Protein AF-A0A7F8Q2X4-F1 (afdb_monomer_lite)

Structure (mmCIF, N/CA/C/O backbone):
data_AF-A0A7F8Q2X4-F1
#
_entry.id   AF-A0A7F8Q2X4-F1
#
loop_
_atom_site.group_PDB
_atom_site.id
_atom_site.type_symbol
_atom_site.label_atom_id
_atom_site.label_alt_id
_atom_site.label_comp_id
_atom_site.label_asym_id
_atom_site.label_entity_id
_atom_site.label_seq_id
_atom_site.pdbx_PDB_ins_code
_atom_site.Cartn_x
_atom_site.Cartn_y
_atom_site.Cartn_z
_atom_site.occupancy
_atom_site.B_iso_or_equiv
_atom_site.auth_seq_id
_atom_site.auth_comp_id
_atom_site.auth_asym_id
_atom_site.auth_atom_id
_atom_site.pdbx_PDB_model_num
ATOM 1 N N . ASN A 1 1 ? 9.364 -10.795 -27.560 1.00 55.84 1 ASN A N 1
ATOM 2 C CA . ASN A 1 1 ? 9.803 -9.378 -27.628 1.00 55.84 1 ASN A CA 1
ATOM 3 C C . ASN A 1 1 ? 11.009 -9.177 -28.547 1.00 55.84 1 ASN A C 1
ATOM 5 O O . ASN A 1 1 ? 12.004 -8.617 -28.121 1.00 55.84 1 ASN A O 1
ATOM 9 N N . LYS A 1 2 ? 10.934 -9.597 -29.819 1.00 52.69 2 LYS A N 1
ATOM 10 C CA . LYS A 1 2 ? 12.066 -9.530 -30.771 1.00 52.69 2 LYS A CA 1
ATOM 11 C C . LYS A 1 2 ? 11.950 -8.376 -31.784 1.00 52.69 2 LYS A C 1
ATOM 13 O O . LYS A 1 2 ? 12.660 -8.355 -32.774 1.00 52.69 2 LYS A O 1
ATOM 18 N N . LYS A 1 3 ? 11.037 -7.420 -31.554 1.00 56.44 3 LYS A N 1
ATOM 19 C CA . LYS A 1 3 ? 10.704 -6.341 -32.507 1.00 56.44 3 LYS A CA 1
ATOM 20 C C . LYS A 1 3 ? 11.549 -5.064 -32.339 1.00 56.44 3 LYS A C 1
ATOM 22 O O . LYS A 1 3 ? 11.292 -4.089 -33.027 1.00 56.44 3 LYS A O 1
ATOM 27 N N . ARG A 1 4 ? 12.516 -5.049 -31.409 1.00 55.94 4 ARG A N 1
ATOM 28 C CA . ARG A 1 4 ? 13.371 -3.883 -31.095 1.00 55.94 4 ARG A CA 1
ATOM 29 C C . ARG A 1 4 ? 14.874 -4.190 -31.034 1.00 55.94 4 ARG A C 1
ATOM 31 O O . ARG A 1 4 ? 15.625 -3.342 -30.582 1.00 55.94 4 ARG A O 1
ATOM 38 N N . VAL A 1 5 ? 15.327 -5.357 -31.504 1.00 56.09 5 VAL A N 1
ATOM 39 C CA . VAL A 1 5 ? 16.768 -5.703 -31.542 1.00 56.09 5 VAL A CA 1
ATOM 40 C C . VAL A 1 5 ? 17.453 -5.056 -32.757 1.00 56.09 5 VAL A C 1
ATOM 42 O O . VAL A 1 5 ? 18.164 -5.710 -33.505 1.00 56.09 5 VAL A O 1
ATOM 45 N N . LEU A 1 6 ? 17.167 -3.780 -33.013 1.00 56.53 6 LEU A N 1
ATOM 46 C CA . LEU A 1 6 ? 17.816 -2.990 -34.056 1.00 56.53 6 LEU A CA 1
ATOM 47 C C . LEU A 1 6 ? 18.193 -1.636 -33.459 1.00 56.53 6 LEU A C 1
ATOM 49 O O . LEU A 1 6 ? 17.545 -0.638 -33.759 1.00 56.53 6 LEU A O 1
ATOM 53 N N . LEU A 1 7 ? 19.188 -1.620 -32.568 1.00 51.16 7 LEU A N 1
ATOM 54 C CA . LEU A 1 7 ? 20.101 -0.486 -32.422 1.00 51.16 7 LEU A CA 1
ATOM 55 C C . LEU A 1 7 ? 21.335 -0.891 -31.592 1.00 51.16 7 LEU A C 1
ATOM 57 O O . LEU A 1 7 ? 21.232 -1.033 -30.384 1.00 51.16 7 LEU A O 1
ATOM 61 N N . GLY A 1 8 ? 22.483 -1.019 -32.264 1.00 50.12 8 GLY A N 1
ATOM 62 C CA . GLY A 1 8 ? 23.816 -0.737 -31.717 1.00 50.12 8 GLY A CA 1
ATOM 63 C C . GLY A 1 8 ? 24.363 -1.658 -30.625 1.00 50.12 8 GLY A C 1
ATOM 64 O O . GLY A 1 8 ? 24.174 -1.422 -29.438 1.00 50.12 8 GLY A O 1
ATOM 65 N N . GLU A 1 9 ? 25.184 -2.622 -31.037 1.00 56.91 9 GLU A N 1
ATOM 66 C CA . GLU A 1 9 ? 26.138 -3.315 -30.172 1.00 56.91 9 GLU A CA 1
ATOM 67 C C . GLU A 1 9 ? 27.069 -2.302 -29.480 1.00 56.91 9 GLU A C 1
ATOM 69 O O . GLU A 1 9 ? 27.789 -1.577 -30.161 1.00 56.91 9 GLU A O 1
ATOM 74 N N . THR A 1 10 ? 27.030 -2.231 -28.141 1.00 48.16 10 THR A N 1
ATOM 75 C CA . THR A 1 10 ? 28.151 -1.944 -27.203 1.00 48.16 10 THR A CA 1
ATOM 76 C C . THR A 1 10 ? 27.614 -1.581 -25.809 1.00 48.16 10 THR A C 1
ATOM 78 O O . THR A 1 10 ? 27.660 -0.447 -25.344 1.00 48.16 10 THR A O 1
ATOM 81 N N . GLY A 1 11 ? 27.090 -2.574 -25.093 1.00 55.00 11 GLY A N 1
ATOM 82 C CA . GLY A 1 11 ? 26.694 -2.429 -23.690 1.00 55.00 11 GLY A CA 1
ATOM 83 C C . GLY A 1 11 ? 25.804 -3.583 -23.261 1.00 55.00 11 GLY A C 1
ATOM 84 O O . GLY A 1 11 ? 25.029 -4.089 -24.061 1.00 55.00 11 GLY A O 1
ATOM 85 N N . LYS A 1 12 ? 25.910 -4.044 -22.009 1.00 55.56 12 LYS A N 1
ATOM 86 C CA . LYS A 1 12 ? 24.981 -5.042 -21.451 1.00 55.56 12 LYS A CA 1
ATOM 87 C C . LYS A 1 12 ? 23.568 -4.445 -21.468 1.00 55.56 12 LYS A C 1
ATOM 89 O O . LYS A 1 12 ? 23.207 -3.703 -20.556 1.00 55.56 12 LYS A O 1
ATOM 94 N N . GLU A 1 13 ? 22.807 -4.712 -22.526 1.00 62.09 13 GLU A N 1
ATOM 95 C CA . GLU A 1 13 ? 21.492 -4.116 -22.754 1.00 62.09 13 GLU A CA 1
ATOM 96 C C . GLU A 1 13 ? 20.539 -4.511 -21.620 1.00 62.09 13 GLU A C 1
ATOM 98 O O . GLU A 1 13 ? 20.120 -5.665 -21.492 1.00 62.09 13 GLU A O 1
ATOM 103 N N . LYS A 1 14 ? 20.189 -3.545 -20.762 1.00 64.81 14 LYS A N 1
ATOM 104 C CA . LYS A 1 14 ? 19.092 -3.724 -19.810 1.00 64.81 14 LYS A CA 1
ATOM 105 C C . LYS A 1 14 ? 17.817 -3.929 -20.629 1.00 64.81 14 LYS A C 1
ATOM 107 O O . LYS A 1 14 ? 17.420 -3.051 -21.392 1.00 64.81 14 LYS A O 1
ATOM 112 N N . LEU A 1 15 ? 17.176 -5.087 -20.464 1.00 71.19 15 LEU A N 1
ATOM 113 C CA . LEU A 1 15 ? 15.894 -5.384 -21.102 1.00 71.19 15 LEU A CA 1
ATOM 114 C C . LEU A 1 15 ? 14.897 -4.250 -20.796 1.00 71.19 15 LEU A C 1
ATOM 116 O O . LEU A 1 15 ? 14.709 -3.922 -19.621 1.00 71.19 15 LEU A O 1
ATOM 120 N N . PRO A 1 16 ? 14.234 -3.659 -21.807 1.00 77.56 16 PRO A N 1
ATOM 121 C CA . PRO A 1 16 ? 13.255 -2.611 -21.566 1.00 77.56 16 PRO A CA 1
ATOM 122 C C . PRO A 1 16 ? 12.086 -3.186 -20.759 1.00 77.56 16 PRO A C 1
ATOM 124 O O . PRO A 1 16 ? 11.374 -4.085 -21.217 1.00 77.56 16 PRO A O 1
ATOM 127 N N . ARG A 1 17 ? 11.899 -2.670 -19.542 1.00 85.69 17 ARG A N 1
ATOM 128 C CA . ARG A 1 17 ? 10.857 -3.092 -18.601 1.00 85.69 17 ARG A CA 1
ATOM 129 C C . ARG A 1 17 ? 9.772 -2.030 -18.506 1.00 85.69 17 ARG A C 1
ATOM 131 O O . ARG A 1 17 ? 10.058 -0.844 -18.377 1.00 85.69 17 ARG A O 1
ATOM 138 N N . TYR A 1 18 ? 8.517 -2.467 -18.535 1.00 88.56 18 TYR A N 1
ATOM 139 C CA . TYR A 1 18 ? 7.386 -1.585 -18.280 1.00 88.56 18 TYR A CA 1
ATOM 140 C C . TYR A 1 18 ? 7.270 -1.294 -16.780 1.00 88.56 18 TYR A C 1
ATOM 142 O O . TYR A 1 18 ? 7.158 -2.214 -15.965 1.00 88.56 18 TYR A O 1
ATOM 150 N N . TYR A 1 19 ? 7.266 -0.013 -16.430 1.00 90.75 19 TYR A N 1
ATOM 151 C CA . TYR A 1 19 ? 6.926 0.487 -15.105 1.00 90.75 19 TYR A CA 1
ATOM 152 C C . TYR A 1 19 ? 6.053 1.735 -15.256 1.00 90.75 19 TYR A C 1
ATOM 154 O O . TYR A 1 19 ? 6.100 2.421 -16.279 1.00 90.75 19 TYR A O 1
ATOM 162 N N . LYS A 1 20 ? 5.256 2.042 -14.236 1.00 90.56 20 LYS A N 1
ATOM 163 C CA . LYS A 1 20 ? 4.415 3.237 -14.194 1.00 90.56 20 LYS A CA 1
ATOM 164 C C . LYS A 1 20 ? 4.500 3.925 -12.841 1.00 90.56 20 LYS A C 1
ATOM 166 O O . LYS A 1 20 ? 4.708 3.284 -11.810 1.00 90.56 20 LYS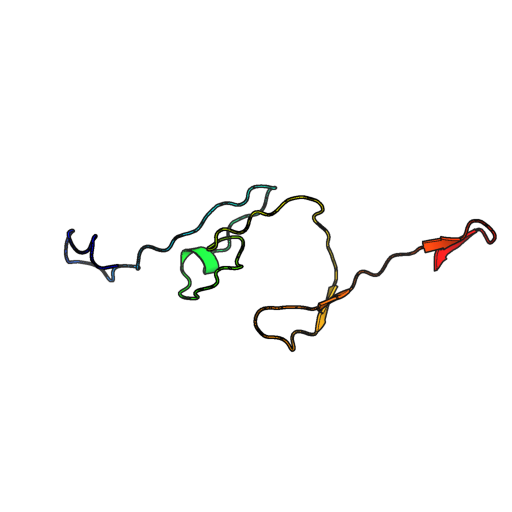 A O 1
ATOM 171 N N . ASN A 1 21 ? 4.291 5.236 -12.858 1.00 90.69 21 ASN A N 1
ATOM 172 C CA . ASN A 1 21 ? 4.056 6.010 -11.650 1.00 90.69 21 ASN A CA 1
ATOM 173 C C . ASN A 1 21 ? 2.564 5.938 -11.293 1.00 90.69 21 ASN A C 1
ATOM 175 O O . ASN A 1 21 ? 1.707 6.130 -12.152 1.00 90.69 21 ASN A O 1
ATOM 179 N N . ILE A 1 22 ? 2.259 5.625 -10.036 1.00 88.56 22 ILE A N 1
ATOM 180 C CA . ILE A 1 22 ? 0.884 5.453 -9.543 1.00 88.56 22 ILE A CA 1
ATOM 181 C C . ILE A 1 22 ? 0.305 6.777 -9.020 1.00 88.56 22 ILE A C 1
ATOM 183 O O . ILE A 1 22 ? -0.910 6.903 -8.889 1.00 88.56 22 ILE A O 1
ATOM 187 N N . GLY A 1 23 ? 1.155 7.770 -8.740 1.00 88.12 23 GLY A N 1
ATOM 188 C CA . GLY A 1 23 ? 0.746 9.021 -8.104 1.00 88.12 23 GLY A CA 1
ATOM 189 C C . GLY A 1 23 ? 0.530 8.867 -6.595 1.00 88.12 23 GLY A C 1
ATOM 190 O O . GLY A 1 23 ? 1.180 8.049 -5.944 1.00 88.12 23 GLY A O 1
ATOM 191 N N . LEU A 1 24 ? -0.364 9.687 -6.025 1.00 87.81 24 LEU A N 1
ATOM 192 C CA . LEU A 1 24 ? -0.706 9.700 -4.589 1.00 87.81 24 LEU A CA 1
ATOM 193 C C . LEU A 1 24 ? 0.495 9.969 -3.649 1.00 87.81 24 LEU A C 1
ATOM 195 O O . LEU A 1 24 ? 0.460 9.605 -2.479 1.00 87.81 24 LEU A O 1
ATOM 199 N N . GLY A 1 25 ? 1.566 10.590 -4.160 1.00 88.75 25 GLY A N 1
ATOM 200 C CA . GLY A 1 25 ? 2.785 10.889 -3.397 1.00 88.75 25 GLY A CA 1
ATOM 201 C C . GLY A 1 25 ? 3.741 9.704 -3.205 1.00 88.75 25 GLY A C 1
ATOM 202 O O . GLY A 1 25 ? 4.772 9.857 -2.550 1.00 88.75 25 GLY A O 1
ATOM 203 N N . PHE A 1 26 ? 3.456 8.533 -3.786 1.00 91.38 26 PHE A N 1
ATOM 204 C CA . PHE A 1 26 ? 4.345 7.376 -3.693 1.00 91.38 26 PHE A CA 1
ATOM 205 C C . PHE A 1 26 ? 5.450 7.420 -4.747 1.00 91.38 26 PHE A C 1
ATOM 207 O O . PHE A 1 26 ? 5.211 7.670 -5.928 1.00 91.38 26 PHE A O 1
ATOM 214 N N . LYS A 1 27 ? 6.677 7.110 -4.322 1.00 92.62 27 LYS A N 1
ATOM 215 C CA . LYS A 1 27 ? 7.810 6.916 -5.231 1.00 92.62 27 LYS A CA 1
ATOM 216 C C . LYS A 1 27 ? 7.783 5.496 -5.790 1.00 92.62 27 LYS A C 1
ATOM 218 O O . LYS A 1 27 ? 7.535 4.536 -5.062 1.00 92.62 27 LYS A O 1
ATOM 223 N N . THR A 1 28 ? 8.073 5.357 -7.079 1.00 91.88 28 THR A N 1
ATOM 224 C CA . THR A 1 28 ? 8.245 4.046 -7.710 1.00 91.88 28 THR A CA 1
ATOM 225 C C . THR A 1 28 ? 9.513 3.376 -7.166 1.00 91.88 28 THR A C 1
ATOM 227 O O . THR A 1 28 ? 10.577 4.003 -7.206 1.00 91.88 28 THR A O 1
ATOM 230 N N . PRO A 1 29 ? 9.448 2.132 -6.659 1.00 93.94 29 PRO A N 1
ATOM 231 C CA . PRO A 1 29 ? 10.605 1.474 -6.070 1.00 93.94 29 PRO A CA 1
ATOM 232 C C . PRO A 1 29 ? 11.637 1.125 -7.146 1.00 93.94 29 PRO A C 1
ATOM 234 O O . PRO A 1 29 ? 11.278 0.711 -8.250 1.00 93.94 29 PRO A O 1
ATOM 237 N N . LYS A 1 30 ? 12.927 1.243 -6.806 1.00 91.75 30 LYS A N 1
ATOM 238 C CA . LYS A 1 30 ? 14.045 0.924 -7.716 1.00 91.75 30 LYS A CA 1
ATOM 239 C C . LYS A 1 30 ? 13.970 -0.520 -8.220 1.00 91.75 30 LYS A C 1
ATOM 241 O O . LYS A 1 30 ? 14.144 -0.772 -9.407 1.00 91.75 30 LYS A O 1
ATOM 246 N N . GLU A 1 31 ? 13.576 -1.444 -7.346 1.00 90.81 31 GLU A N 1
ATOM 247 C CA . GLU A 1 31 ? 13.372 -2.858 -7.683 1.00 90.81 31 GLU A CA 1
ATOM 248 C C . GLU A 1 31 ? 12.290 -3.084 -8.747 1.00 90.81 31 GLU A C 1
ATOM 250 O O . GLU A 1 31 ? 12.367 -4.044 -9.507 1.00 90.81 31 GLU A O 1
ATOM 255 N N . ALA A 1 32 ? 11.277 -2.217 -8.850 1.00 90.44 32 ALA A N 1
ATOM 256 C CA . ALA A 1 32 ? 10.285 -2.332 -9.920 1.00 90.44 32 ALA A CA 1
ATOM 257 C C . ALA A 1 32 ? 10.831 -1.878 -11.280 1.00 90.44 32 ALA A C 1
ATOM 259 O O . ALA A 1 32 ? 10.373 -2.395 -12.298 1.00 90.44 32 ALA A O 1
ATOM 260 N N . ILE A 1 33 ? 11.790 -0.947 -11.288 1.00 89.44 33 ILE A N 1
ATOM 261 C CA . ILE A 1 33 ? 12.417 -0.396 -12.497 1.00 89.44 33 ILE A CA 1
ATOM 262 C C . ILE A 1 33 ? 13.489 -1.358 -13.020 1.00 89.44 33 ILE A C 1
ATOM 264 O O . ILE A 1 33 ? 13.515 -1.658 -14.211 1.00 89.44 33 ILE A O 1
ATOM 268 N N . GLU A 1 34 ? 14.346 -1.867 -12.133 1.00 88.38 34 GLU A N 1
ATOM 269 C CA . GLU A 1 34 ? 15.520 -2.670 -12.509 1.00 88.38 34 GLU A CA 1
ATOM 270 C C . GLU A 1 34 ? 15.330 -4.183 -12.324 1.00 88.38 34 GLU A C 1
ATOM 272 O O . GLU A 1 34 ? 16.102 -4.974 -12.863 1.00 88.38 34 GLU A O 1
ATOM 277 N N . GLY A 1 35 ? 14.314 -4.609 -11.570 1.00 87.75 35 GLY A N 1
ATOM 278 C CA . GLY A 1 35 ? 14.093 -6.019 -11.259 1.00 87.75 35 GLY A CA 1
ATOM 279 C C . GLY A 1 35 ? 13.600 -6.848 -12.446 1.00 87.75 35 GLY A C 1
ATOM 280 O O . GLY A 1 35 ? 13.082 -6.343 -13.440 1.00 87.75 35 GLY A O 1
ATOM 281 N N . THR A 1 36 ? 13.701 -8.170 -12.322 1.00 89.81 36 THR A N 1
ATOM 282 C CA . THR A 1 36 ? 13.358 -9.130 -13.390 1.00 89.81 36 THR A CA 1
ATOM 283 C C . THR A 1 36 ? 12.030 -9.862 -13.168 1.00 89.81 36 THR A C 1
ATOM 285 O O . THR A 1 36 ? 11.571 -10.585 -14.048 1.00 89.81 36 THR A O 1
ATOM 288 N N . TYR A 1 37 ? 11.355 -9.655 -12.032 1.00 91.06 37 TYR A N 1
ATOM 289 C CA . TYR A 1 37 ? 10.122 -10.377 -11.693 1.00 91.06 37 TYR A CA 1
ATOM 290 C C . TYR A 1 37 ? 8.964 -10.055 -12.649 1.00 91.06 37 TYR A C 1
ATOM 292 O O . TYR A 1 37 ? 8.822 -8.922 -13.102 1.00 91.06 37 TYR A O 1
ATOM 300 N N . ILE A 1 38 ? 8.083 -11.021 -12.913 1.00 91.94 38 ILE A N 1
ATOM 301 C CA . ILE A 1 38 ? 6.847 -10.798 -13.677 1.00 91.94 38 ILE A CA 1
ATOM 302 C C . ILE A 1 38 ? 5.661 -10.961 -12.730 1.00 91.94 38 ILE A C 1
ATOM 304 O O . ILE A 1 38 ? 5.390 -12.054 -12.217 1.00 91.94 38 ILE A O 1
ATOM 308 N N . ASP A 1 39 ? 4.951 -9.859 -12.495 1.00 93.06 39 ASP A N 1
ATOM 309 C CA . ASP A 1 39 ? 3.731 -9.844 -11.699 1.00 93.06 39 ASP A CA 1
ATOM 310 C C . ASP A 1 39 ? 2.672 -8.937 -12.334 1.00 93.06 39 ASP A C 1
ATOM 312 O O . ASP A 1 39 ? 2.822 -7.720 -12.400 1.00 93.06 39 ASP A O 1
ATOM 316 N N . LYS A 1 40 ? 1.573 -9.549 -12.785 1.00 92.69 40 LYS A N 1
ATOM 317 C CA . LYS A 1 40 ? 0.443 -8.839 -13.397 1.00 92.69 40 LYS A CA 1
ATOM 318 C C . LYS A 1 40 ? -0.355 -8.026 -12.372 1.00 92.69 40 LYS A C 1
ATOM 320 O O . LYS A 1 40 ? -1.040 -7.084 -12.766 1.00 92.69 40 LYS A O 1
ATOM 325 N N . LYS A 1 41 ? -0.275 -8.386 -11.083 1.00 94.94 41 LYS A N 1
ATOM 326 C CA . LYS A 1 41 ? -1.004 -7.731 -9.985 1.00 94.94 41 LYS A CA 1
ATOM 327 C C . LYS A 1 41 ? -0.212 -6.593 -9.331 1.00 94.94 41 LYS A C 1
ATOM 329 O O . LYS A 1 41 ? -0.767 -5.863 -8.515 1.00 94.94 41 LYS A O 1
ATOM 334 N N . CYS A 1 42 ? 1.060 -6.417 -9.692 1.00 93.81 42 CYS A N 1
ATOM 335 C CA . CYS A 1 42 ? 1.882 -5.337 -9.161 1.00 93.81 42 CYS A CA 1
ATOM 336 C C . CYS A 1 42 ? 1.326 -3.966 -9.597 1.00 93.81 42 CYS A C 1
ATOM 338 O O . CYS A 1 42 ? 1.069 -3.765 -10.789 1.00 93.81 42 CYS A O 1
ATOM 340 N N . PRO A 1 43 ? 1.184 -2.990 -8.683 1.00 94.75 43 PRO A N 1
ATOM 341 C CA . PRO A 1 43 ? 0.705 -1.658 -9.039 1.00 94.75 43 PRO A CA 1
ATOM 342 C C . PRO A 1 43 ? 1.735 -0.843 -9.835 1.00 94.75 43 PRO A C 1
ATOM 344 O O . PRO A 1 43 ? 1.354 0.132 -10.469 1.00 94.75 43 PRO A O 1
ATOM 347 N N . PHE A 1 44 ? 3.017 -1.223 -9.839 1.00 94.38 44 PHE A N 1
ATOM 348 C CA . PHE A 1 44 ? 4.081 -0.499 -10.550 1.00 94.38 44 PHE A CA 1
ATOM 349 C C . PHE A 1 44 ? 4.376 -1.073 -11.938 1.00 94.38 44 PHE A C 1
ATOM 351 O O . PHE A 1 44 ? 4.656 -0.317 -12.858 1.00 94.38 44 PHE A O 1
ATOM 358 N N . THR A 1 45 ? 4.336 -2.395 -12.103 1.00 93.12 45 THR A N 1
ATOM 359 C CA . THR A 1 45 ? 4.727 -3.075 -13.355 1.00 93.12 45 THR A CA 1
ATOM 360 C C . THR A 1 45 ? 3.563 -3.786 -14.050 1.00 93.12 45 THR A C 1
ATOM 362 O O . THR A 1 45 ? 3.716 -4.267 -15.170 1.00 93.12 45 THR A O 1
ATOM 365 N N . GLY A 1 46 ? 2.386 -3.834 -13.417 1.00 91.12 46 GLY A N 1
ATOM 366 C CA . GLY A 1 46 ? 1.149 -4.385 -13.971 1.00 91.12 46 GLY A CA 1
ATOM 367 C C . GLY A 1 46 ? 0.106 -3.315 -14.317 1.00 91.12 46 GLY A C 1
ATOM 368 O O . GLY A 1 46 ? 0.295 -2.114 -14.109 1.00 91.12 46 GLY A O 1
ATOM 369 N N . ASN A 1 47 ? -1.059 -3.747 -14.811 1.00 92.50 47 ASN A N 1
ATOM 370 C CA . ASN A 1 47 ? -2.165 -2.848 -15.174 1.00 92.50 47 ASN A CA 1
ATOM 371 C C . ASN A 1 47 ? -3.107 -2.509 -13.992 1.00 92.50 47 ASN A C 1
ATOM 373 O O . ASN A 1 47 ? -4.240 -2.088 -14.185 1.00 92.50 47 ASN A O 1
ATOM 377 N N . VAL A 1 48 ? -2.664 -2.686 -12.743 1.00 93.44 4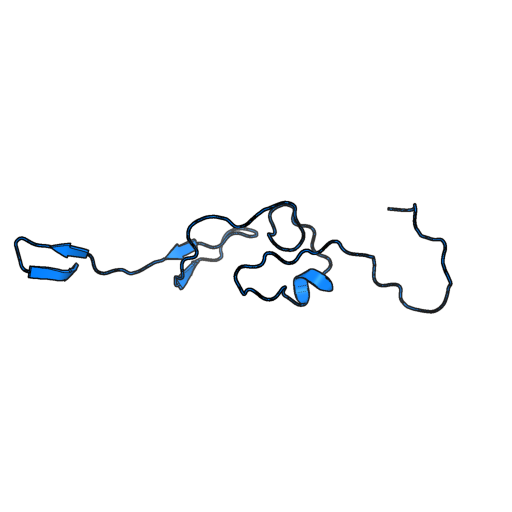8 VAL A N 1
ATOM 378 C CA . VAL A 1 48 ? -3.504 -2.435 -11.555 1.00 93.44 48 VAL A CA 1
ATOM 379 C C . VAL A 1 48 ? -3.450 -0.961 -11.156 1.00 93.44 48 VAL A C 1
ATOM 381 O O . VAL A 1 48 ? -2.363 -0.404 -11.017 1.00 93.44 48 VAL A O 1
ATOM 384 N N . SER A 1 49 ? -4.601 -0.312 -10.978 1.00 92.38 49 SER A N 1
ATOM 385 C CA . SER A 1 49 ? -4.694 1.069 -10.482 1.00 92.38 49 SER A CA 1
ATOM 386 C C . SER A 1 49 ? -5.030 1.105 -8.991 1.00 92.38 49 SER A C 1
ATOM 388 O O . SER A 1 49 ? -5.973 0.435 -8.572 1.00 92.38 49 SER A O 1
ATOM 390 N N . ILE A 1 50 ? -4.325 1.926 -8.208 1.00 93.94 50 ILE A N 1
ATOM 391 C CA . ILE A 1 50 ? -4.665 2.179 -6.799 1.00 93.94 50 ILE A CA 1
ATOM 392 C C . ILE A 1 50 ? -5.742 3.267 -6.739 1.00 93.94 50 ILE A C 1
ATOM 394 O O . ILE A 1 50 ? -5.557 4.348 -7.295 1.00 93.94 50 ILE A O 1
ATOM 398 N N . ARG A 1 51 ? -6.875 2.972 -6.091 1.00 93.19 51 ARG A N 1
ATOM 399 C CA . A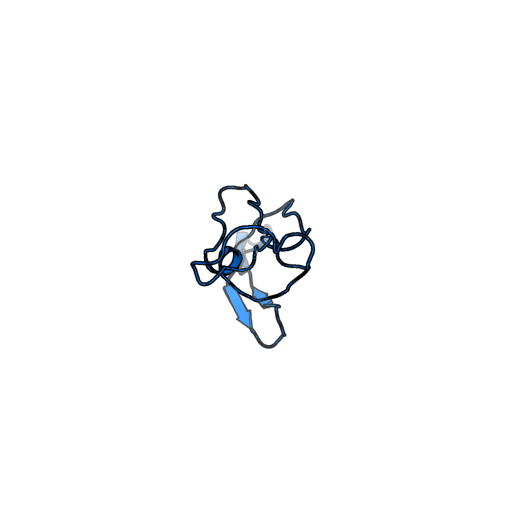RG A 1 51 ? -7.998 3.902 -5.881 1.00 93.19 51 ARG A CA 1
ATOM 400 C C . ARG A 1 51 ? -8.662 3.624 -4.532 1.00 93.19 51 ARG A C 1
ATOM 402 O O . ARG A 1 51 ? -8.645 2.490 -4.059 1.00 93.19 51 ARG A O 1
ATOM 409 N N . GLY A 1 52 ? -9.280 4.641 -3.938 1.00 94.25 52 GLY A N 1
ATOM 410 C CA . GLY A 1 52 ? -10.006 4.516 -2.674 1.00 94.25 52 GLY A CA 1
ATOM 411 C C . GLY A 1 52 ? -9.128 4.765 -1.446 1.00 94.25 52 GLY A C 1
ATOM 412 O O . GLY A 1 52 ? -8.311 5.681 -1.432 1.00 94.25 52 GLY A O 1
ATOM 413 N N . ARG A 1 53 ? -9.342 3.982 -0.384 1.00 94.38 53 ARG A N 1
ATOM 414 C CA . ARG A 1 53 ? -8.717 4.205 0.927 1.00 94.38 53 ARG A CA 1
ATOM 415 C C . ARG A 1 53 ? -7.275 3.686 0.950 1.00 94.38 53 ARG A C 1
ATOM 417 O O . ARG A 1 53 ? -7.044 2.500 0.726 1.00 94.38 53 ARG A O 1
ATOM 424 N N . ILE A 1 54 ? -6.327 4.554 1.297 1.00 94.25 54 ILE A N 1
ATOM 425 C CA . ILE A 1 54 ? -4.956 4.177 1.668 1.00 94.25 54 ILE A CA 1
ATOM 426 C C . ILE A 1 54 ? -4.958 3.966 3.174 1.00 94.25 54 ILE A C 1
ATOM 428 O O . ILE A 1 54 ? -5.365 4.869 3.904 1.00 94.25 54 ILE A O 1
ATOM 432 N N . LEU A 1 55 ? -4.545 2.794 3.659 1.00 94.44 55 LEU A N 1
ATOM 433 C CA . LEU A 1 55 ? -4.471 2.616 5.102 1.00 94.44 55 LEU A CA 1
ATOM 434 C C . LEU A 1 55 ? -3.297 1.774 5.587 1.00 94.44 55 LEU A C 1
ATOM 436 O O . LEU A 1 55 ? -2.924 0.777 4.972 1.00 94.44 55 LEU A O 1
ATOM 440 N N . SER A 1 56 ? -2.761 2.186 6.731 1.00 93.94 56 SER A N 1
ATOM 441 C CA . SER A 1 56 ? -1.559 1.643 7.364 1.00 93.94 56 SER A CA 1
ATOM 442 C C . SER A 1 56 ? -1.911 0.541 8.362 1.00 93.94 56 SER A C 1
ATOM 444 O O . SER A 1 56 ? -3.029 0.499 8.873 1.00 93.94 56 SER A O 1
ATOM 446 N N . GLY A 1 57 ? -0.991 -0.382 8.616 1.00 95.50 57 GLY A N 1
ATOM 447 C CA . GLY A 1 57 ? -1.169 -1.477 9.570 1.00 95.50 57 GLY A CA 1
ATOM 448 C C . GLY A 1 57 ? 0.119 -2.276 9.736 1.00 95.50 57 GLY A C 1
ATOM 449 O O . GLY A 1 57 ? 1.100 -2.018 9.038 1.00 95.50 57 GLY A O 1
ATOM 450 N N . VAL A 1 58 ? 0.112 -3.247 10.647 1.00 96.75 58 VAL A N 1
ATOM 451 C CA . VAL A 1 58 ? 1.282 -4.077 10.972 1.00 96.75 58 VAL A CA 1
ATOM 452 C C . VAL A 1 58 ? 1.186 -5.424 10.258 1.00 96.75 58 VAL A C 1
ATOM 454 O O . VAL A 1 58 ? 0.117 -6.036 10.196 1.00 96.75 58 VAL A O 1
ATOM 457 N N . VAL A 1 59 ? 2.302 -5.910 9.711 1.00 96.88 59 VAL A N 1
ATOM 458 C CA . VAL A 1 59 ? 2.365 -7.218 9.042 1.00 96.88 59 VAL A CA 1
ATOM 459 C C . VAL A 1 59 ? 2.347 -8.334 10.087 1.00 96.88 59 VAL A C 1
ATOM 461 O O . VAL A 1 59 ? 3.227 -8.404 10.936 1.00 96.88 59 VAL A O 1
ATOM 464 N N . THR A 1 60 ? 1.356 -9.227 10.023 1.00 96.00 60 THR A N 1
ATOM 465 C CA . THR A 1 60 ? 1.215 -10.342 10.979 1.00 96.00 60 THR A CA 1
ATOM 466 C C . THR A 1 60 ? 1.871 -11.625 10.475 1.00 96.00 60 THR A C 1
ATOM 468 O O . THR A 1 60 ? 2.527 -12.329 11.237 1.00 96.00 60 THR A O 1
ATOM 471 N N . LYS A 1 61 ? 1.662 -11.983 9.200 1.00 96.44 61 LYS A N 1
ATOM 472 C CA . LYS A 1 61 ? 2.164 -13.236 8.604 1.00 96.44 61 LYS A CA 1
ATOM 473 C C . LYS A 1 61 ? 2.515 -13.040 7.128 1.00 96.44 61 LYS A C 1
ATOM 475 O O . LYS A 1 61 ? 1.787 -12.366 6.400 1.00 96.44 61 LYS A O 1
ATOM 480 N N . MET A 1 62 ? 3.577 -13.719 6.686 1.00 96.44 62 MET A N 1
ATOM 481 C CA . MET A 1 62 ? 4.068 -13.738 5.295 1.00 96.44 62 MET A CA 1
ATOM 482 C C . MET A 1 62 ? 4.164 -15.172 4.740 1.00 96.44 62 MET A C 1
ATOM 484 O O . MET A 1 62 ? 5.133 -15.535 4.087 1.00 96.44 62 MET A O 1
ATOM 488 N N . LYS A 1 63 ? 3.183 -16.031 5.047 1.00 96.38 63 LYS A N 1
ATOM 489 C CA . LYS A 1 63 ? 3.229 -17.463 4.678 1.00 96.38 63 LYS A CA 1
ATOM 490 C C . LYS A 1 63 ? 2.748 -17.762 3.253 1.00 96.38 63 LYS A C 1
ATOM 492 O O . LYS A 1 63 ? 2.905 -18.879 2.781 1.00 96.38 63 LYS A O 1
ATOM 497 N N . MET A 1 64 ? 2.122 -16.793 2.591 1.00 96.44 64 MET A N 1
ATOM 498 C CA . MET A 1 64 ? 1.525 -16.966 1.267 1.00 96.44 64 MET A CA 1
ATOM 499 C C . MET A 1 64 ? 2.426 -16.374 0.184 1.00 96.44 64 MET A C 1
ATOM 501 O O . MET A 1 64 ? 3.120 -15.382 0.401 1.00 96.44 64 MET A O 1
ATOM 505 N N . GLN A 1 65 ? 2.377 -16.939 -1.020 1.00 94.56 65 GLN A N 1
ATOM 506 C CA . GLN A 1 65 ? 3.139 -16.418 -2.151 1.00 94.56 65 GLN A CA 1
ATOM 507 C C . GLN A 1 65 ? 2.578 -15.058 -2.607 1.00 94.56 65 GLN A C 1
ATOM 509 O O . GLN A 1 65 ? 1.394 -14.939 -2.927 1.00 94.56 65 GLN A O 1
ATOM 514 N N . ARG A 1 66 ? 3.441 -14.029 -2.655 1.00 93.50 66 ARG A N 1
ATOM 515 C CA . ARG A 1 66 ? 3.124 -12.657 -3.123 1.00 93.50 66 ARG A CA 1
ATOM 516 C C . ARG A 1 66 ? 1.918 -12.000 -2.420 1.00 93.50 66 ARG A C 1
ATOM 518 O O . ARG A 1 66 ? 1.299 -11.102 -2.978 1.00 93.50 66 ARG A O 1
ATOM 525 N N . THR A 1 67 ? 1.584 -12.444 -1.206 1.00 96.00 67 T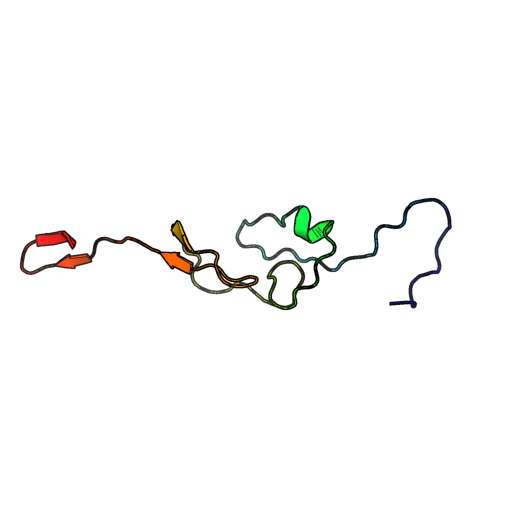HR A N 1
ATOM 526 C CA . THR A 1 67 ? 0.475 -11.919 -0.390 1.00 96.00 67 THR A CA 1
ATOM 527 C C . THR A 1 67 ? 0.916 -11.824 1.069 1.00 96.00 67 THR A C 1
ATOM 529 O O . THR A 1 67 ? 1.638 -12.693 1.555 1.00 96.00 67 THR A O 1
ATOM 532 N N . ILE A 1 68 ? 0.468 -10.787 1.778 1.00 96.94 68 ILE A N 1
ATOM 533 C CA . ILE A 1 68 ? 0.754 -10.570 3.202 1.00 96.94 68 ILE A CA 1
ATOM 534 C C . ILE A 1 68 ? -0.542 -10.324 3.975 1.00 96.94 68 ILE A C 1
ATOM 536 O O . ILE A 1 68 ? -1.477 -9.724 3.446 1.00 96.94 68 ILE A O 1
ATOM 540 N N . VAL A 1 69 ? -0.594 -10.776 5.229 1.00 96.69 69 VAL A N 1
ATOM 541 C CA . VAL A 1 69 ? -1.722 -10.506 6.134 1.00 96.69 69 VAL A CA 1
ATOM 542 C C . VAL A 1 69 ? -1.368 -9.311 7.015 1.00 96.69 69 VAL A C 1
ATOM 544 O O . VAL A 1 69 ? -0.359 -9.352 7.723 1.00 96.69 69 VAL A O 1
ATOM 547 N N . ILE A 1 70 ? -2.194 -8.263 6.967 1.00 96.94 70 ILE A N 1
ATOM 548 C CA . ILE A 1 70 ? -2.015 -7.016 7.722 1.00 96.94 70 ILE A CA 1
ATOM 549 C C . ILE A 1 70 ? -3.092 -6.923 8.805 1.00 96.94 70 ILE A C 1
ATOM 551 O O . ILE A 1 70 ? -4.274 -7.116 8.519 1.00 96.94 70 ILE A O 1
ATOM 555 N N . ARG A 1 71 ? -2.685 -6.578 10.027 1.00 96.62 71 ARG A N 1
ATOM 556 C CA . ARG A 1 71 ? -3.567 -6.286 11.160 1.00 96.62 71 ARG A CA 1
ATOM 557 C C . ARG A 1 71 ? -3.619 -4.779 11.409 1.00 96.62 71 ARG A C 1
ATOM 559 O O . ARG A 1 71 ? -2.604 -4.088 11.304 1.00 96.62 71 ARG A O 1
ATOM 566 N N . ARG A 1 72 ? -4.810 -4.276 11.732 1.00 95.38 72 ARG A N 1
ATOM 567 C CA . ARG A 1 72 ? -5.023 -2.908 12.213 1.00 95.38 72 ARG A CA 1
ATOM 568 C C . ARG A 1 72 ? -5.656 -2.967 13.579 1.00 95.38 72 ARG A C 1
ATOM 570 O O . ARG A 1 72 ? -6.804 -3.382 13.695 1.00 95.38 72 ARG A O 1
ATOM 577 N N . ASP A 1 73 ? -4.898 -2.540 14.569 1.00 93.56 73 ASP A N 1
ATOM 578 C CA . ASP A 1 73 ? -5.422 -2.326 15.903 1.00 93.56 73 ASP A CA 1
ATOM 579 C C . ASP A 1 73 ? -6.044 -0.932 15.944 1.00 93.56 73 ASP A C 1
ATOM 581 O O . ASP A 1 73 ? -5.413 0.058 15.567 1.00 93.56 73 ASP A O 1
ATOM 585 N N . TYR A 1 74 ? -7.315 -0.875 16.317 1.00 94.94 74 TYR A N 1
ATOM 586 C CA . TYR A 1 74 ? -8.042 0.364 16.536 1.00 94.94 74 TYR A CA 1
ATOM 587 C C . TYR A 1 74 ? -8.855 0.223 17.813 1.00 94.94 74 TYR A C 1
ATOM 589 O O . TYR A 1 74 ? -9.212 -0.882 18.203 1.00 94.94 74 TYR A O 1
ATOM 597 N N . LEU A 1 75 ? -9.135 1.362 18.431 1.00 94.56 75 LEU A N 1
ATOM 598 C CA . LEU A 1 75 ? -9.957 1.452 19.623 1.00 94.56 75 LEU A CA 1
ATOM 599 C C . LEU A 1 75 ? -11.376 1.855 19.219 1.00 94.56 75 LEU A C 1
ATOM 601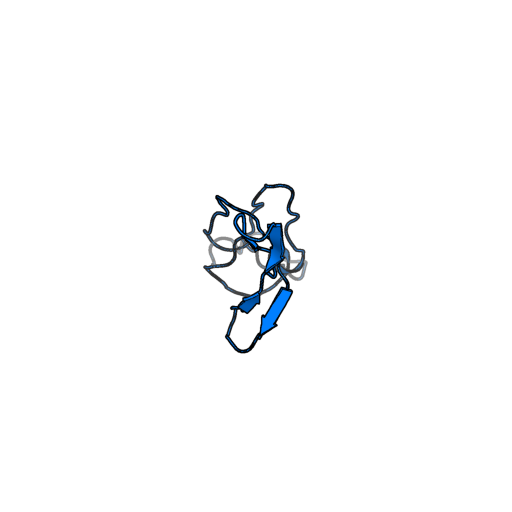 O O . LEU A 1 75 ? -11.588 2.883 18.567 1.00 94.56 75 LEU A O 1
ATOM 605 N N . HIS A 1 76 ? -12.346 1.039 19.590 1.00 94.75 76 HIS A N 1
ATOM 606 C CA . HIS A 1 76 ? -13.766 1.237 19.384 1.00 94.75 76 HIS A CA 1
ATOM 607 C C . HIS A 1 76 ? -14.404 1.876 20.618 1.00 94.75 76 HIS A C 1
ATOM 609 O O . HIS A 1 76 ? -14.338 1.353 21.724 1.00 94.75 76 HIS A O 1
ATOM 615 N N . TYR A 1 77 ? -15.050 3.025 20.435 1.00 94.69 77 TYR A N 1
ATOM 616 C CA . TYR A 1 77 ? -15.666 3.757 21.536 1.00 94.69 77 TYR A CA 1
ATOM 617 C C . TYR A 1 77 ? -17.076 3.248 21.865 1.00 94.69 77 TYR A C 1
ATOM 619 O O . TYR A 1 77 ? -17.979 3.311 21.026 1.00 94.69 77 TYR A O 1
ATOM 627 N N . ILE A 1 78 ? -17.301 2.840 23.116 1.00 95.75 78 ILE A N 1
ATOM 628 C CA . ILE A 1 78 ? -18.597 2.374 23.618 1.00 95.75 78 ILE A CA 1
ATOM 629 C C . ILE A 1 78 ? -19.296 3.497 24.387 1.00 95.75 78 ILE A C 1
ATOM 631 O O . ILE A 1 78 ? -18.999 3.776 25.551 1.00 95.75 78 ILE A O 1
ATOM 635 N N . ARG A 1 79 ? -20.303 4.103 23.747 1.00 95.31 79 ARG A N 1
ATOM 636 C CA . ARG A 1 79 ? -21.034 5.277 24.264 1.00 95.31 79 ARG A CA 1
ATOM 637 C C . ARG A 1 79 ? -21.710 5.057 25.618 1.00 95.31 79 ARG A C 1
ATOM 639 O O . ARG A 1 79 ? -21.787 5.988 26.402 1.00 95.31 79 ARG A O 1
ATOM 646 N N . LYS A 1 80 ? -22.211 3.848 25.897 1.00 95.69 80 LYS A N 1
ATOM 647 C CA . LYS A 1 80 ? -22.928 3.548 27.151 1.00 95.69 80 LYS A CA 1
ATOM 648 C C . LYS A 1 80 ? -22.019 3.631 28.381 1.00 95.69 80 LYS A C 1
ATOM 650 O O . LYS A 1 80 ? -22.484 3.999 29.453 1.00 95.69 80 LYS A O 1
ATOM 655 N N . TYR A 1 81 ? -20.745 3.274 28.223 1.00 96.69 81 TYR A N 1
ATOM 656 C CA . TYR A 1 81 ? -19.790 3.166 29.328 1.00 96.69 81 TYR A CA 1
ATOM 657 C C . TYR A 1 81 ? -18.678 4.217 29.268 1.00 96.69 81 TYR A C 1
ATOM 659 O O . TYR A 1 81 ? -17.861 4.263 30.182 1.00 96.69 81 TYR A O 1
ATOM 667 N N . ASN A 1 82 ? -18.642 5.044 28.214 1.00 92.44 82 ASN A N 1
ATOM 668 C CA . ASN A 1 82 ? -17.570 5.999 27.924 1.00 92.44 82 ASN A CA 1
ATOM 669 C C . ASN A 1 82 ? -16.170 5.351 27.978 1.00 92.44 82 ASN A C 1
ATOM 671 O O . ASN A 1 82 ? -15.247 5.885 28.588 1.00 92.44 82 ASN A O 1
ATOM 675 N N . ARG A 1 83 ? -16.025 4.169 27.363 1.00 95.06 83 ARG A N 1
ATOM 676 C CA . ARG A 1 83 ? -14.781 3.373 27.328 1.00 95.06 83 ARG A CA 1
ATOM 677 C C . ARG A 1 83 ? -14.388 3.022 25.894 1.00 95.06 83 ARG A C 1
ATOM 679 O O . ARG A 1 83 ? -15.218 3.114 24.992 1.00 95.06 83 ARG A O 1
ATOM 686 N N . PHE A 1 84 ? -13.137 2.611 25.709 1.00 94.81 84 PHE A N 1
ATOM 687 C CA . PHE A 1 84 ? -12.600 2.118 24.444 1.00 94.81 84 PHE A CA 1
ATOM 688 C C . PHE A 1 84 ? -12.298 0.617 24.543 1.00 94.81 84 PHE A C 1
ATOM 690 O O . PHE A 1 84 ? -11.731 0.194 25.551 1.00 94.81 84 PHE A O 1
ATOM 697 N N . GLU A 1 85 ? -12.652 -0.146 23.510 1.00 88.00 85 GLU A N 1
ATOM 698 C CA . GLU A 1 85 ? -12.297 -1.566 23.320 1.00 88.00 85 GLU A CA 1
ATOM 699 C C . GLU A 1 85 ? -11.554 -1.795 22.006 1.00 88.00 85 GLU A C 1
ATOM 701 O O . GLU A 1 85 ? -11.960 -1.190 20.992 1.00 88.00 85 GLU A O 1
#

Radius of gyration: 20.98 Å; chains: 1; bounding box: 51×28×63 Å

InterPro domains:
  IPR000266 Small ribosomal subunit protein uS17 [PF00366] (57-85)
  IPR000266 Small ribosomal subunit pr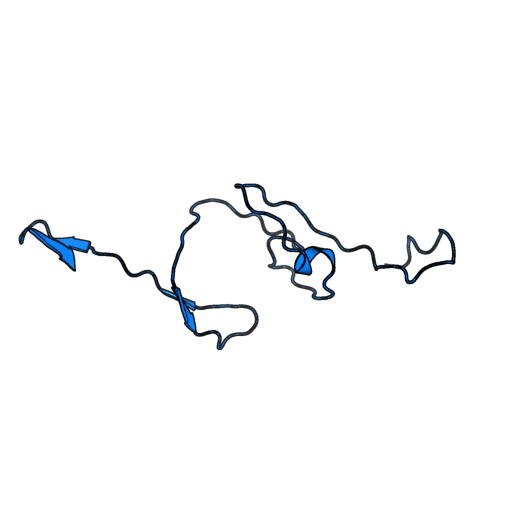otein uS17 [PTHR10744] (12-85)
  IPR012340 Nucleic acid-binding, OB-fold [SSF50249] (51-84)
  IPR032440 Small ribosomal subunit protein uS17, N-terminal [PF16205] (3-55)

Organism: Leptonychotes weddellii (NCBI:txid9713)

Sequence (85 aa):
NKKRVLLGETGKEKLPRYYKNIGLGFKTPKEAIEGTYIDKKCPFTGNVSIRGRILSGVVTKMKMQRTIVIRRDYLHYIRKYNRFE

pLDDT: mean 86.53, std 14.39, range [48.16, 96.94]

Foldseek 3Di:
DPPPPPDDDDDPDQDQAQFDDQDPPDDDDPCNRRPDDDDQCDCTRHPDHDDDDDDDFDFDDDPDPPDTDGDDDDWDADPVVRDTD

Secondary structure (DSSP, 8-state):
--S---S-S-S--PPP-------TTPPPPHHHHH-----TT-TTTSSPPP-S-----EEEEEEETTEEEEE---PPEETTTTEE-